Protein AF-A0A087TEZ2-F1 (afdb_monomer_lite)

Sequence (66 aa):
MRRSVARRLCPLGHRHSKCGLRARTPLYRIPLTHDHRRLRLQWANQHRDWRAVWQHVVFSDESRFN

pLDDT: mean 78.41, std 19.43, range [34.5, 97.62]

Foldseek 3Di:
DDPPPDPPPDPVCVVCVVVVHDDDDDPDDDDDDPVSVVVVVVVCVVCVPVPVVVVVDDDDDDDDDD

Secondary structure (DSSP, 8-state):
----------TTHHHHHTTTPPPPPPS--PPPPHHHHHHHHHHHHHTTT-TTGGGGPPP-------

Radius of gyration: 17.46 Å; chains: 1; bounding box: 40×38×38 Å

InterPro domains:
  IPR036397 Ribonuclease H superfamily [G3DSA:3.30.420.10] (22-66)

Structure (mmCIF, N/CA/C/O backbone):
data_AF-A0A087TEZ2-F1
#
_entry.id   AF-A0A087TEZ2-F1
#
loop_
_atom_site.group_PDB
_atom_site.id
_atom_site.type_symbol
_atom_site.label_atom_id
_atom_site.label_alt_id
_atom_site.label_comp_id
_atom_site.label_asym_id
_atom_site.label_entity_id
_atom_site.label_seq_id
_atom_site.pdbx_PDB_ins_code
_atom_site.Cartn_x
_atom_site.Cartn_y
_atom_site.Cartn_z
_atom_site.occupancy
_atom_site.B_iso_or_equiv
_atom_site.auth_seq_id
_atom_site.auth_comp_id
_atom_site.auth_asym_id
_atom_site.auth_atom_id
_atom_site.pdbx_PDB_model_num
ATOM 1 N N . MET A 1 1 ? 23.119 -12.609 -23.145 1.00 34.50 1 MET A N 1
ATOM 2 C CA . MET A 1 1 ? 23.235 -12.640 -21.666 1.00 34.50 1 MET A CA 1
ATOM 3 C C . MET A 1 1 ? 21.875 -12.374 -21.024 1.00 34.50 1 MET A C 1
ATOM 5 O O . MET A 1 1 ? 21.476 -11.224 -20.905 1.00 34.50 1 MET A O 1
ATOM 9 N N . ARG A 1 2 ? 21.125 -13.417 -20.646 1.00 37.50 2 ARG A N 1
ATOM 10 C CA . ARG A 1 2 ? 19.871 -13.261 -19.889 1.00 37.50 2 ARG A CA 1
ATOM 11 C C . ARG A 1 2 ? 20.217 -13.391 -18.408 1.00 37.50 2 ARG A C 1
ATOM 13 O O . ARG A 1 2 ? 20.611 -14.464 -17.969 1.00 37.50 2 ARG A O 1
ATOM 20 N N . ARG A 1 3 ? 20.157 -12.290 -17.655 1.00 35.44 3 ARG A N 1
ATOM 21 C CA . ARG A 1 3 ? 20.390 -12.312 -16.204 1.00 35.44 3 ARG A CA 1
ATOM 22 C C . ARG A 1 3 ? 19.216 -13.035 -15.541 1.00 35.44 3 ARG A C 1
ATOM 24 O O . ARG A 1 3 ? 18.115 -12.496 -15.473 1.00 35.44 3 ARG A O 1
ATOM 31 N N . SER A 1 4 ? 19.451 -14.262 -15.083 1.00 36.84 4 SER A N 1
ATOM 32 C CA . SER A 1 4 ? 18.516 -15.009 -14.240 1.00 36.84 4 SER A CA 1
ATOM 33 C C . SER A 1 4 ? 18.354 -14.287 -12.907 1.00 36.84 4 SER A C 1
ATOM 35 O O . SER A 1 4 ? 19.214 -14.363 -12.034 1.00 36.84 4 SER A O 1
ATOM 37 N N . VAL A 1 5 ? 17.247 -13.566 -12.740 1.00 49.09 5 VAL A N 1
ATOM 38 C CA . VAL A 1 5 ? 16.857 -13.035 -11.434 1.00 49.09 5 VAL A CA 1
ATOM 39 C C . VAL A 1 5 ? 16.245 -14.194 -10.655 1.00 49.09 5 VAL A C 1
ATOM 41 O O . VAL A 1 5 ? 15.126 -14.624 -10.939 1.00 49.09 5 VAL A O 1
ATOM 44 N N . ALA A 1 6 ? 17.006 -14.739 -9.706 1.00 41.00 6 ALA A N 1
ATOM 45 C CA . ALA A 1 6 ? 16.547 -15.790 -8.811 1.00 41.00 6 ALA A CA 1
ATOM 46 C C . ALA A 1 6 ? 15.221 -15.374 -8.154 1.00 41.00 6 ALA A C 1
ATOM 48 O O . ALA A 1 6 ? 15.133 -14.369 -7.440 1.00 41.00 6 ALA A O 1
ATOM 49 N N . ARG A 1 7 ? 14.161 -16.144 -8.417 1.00 53.62 7 ARG A N 1
ATOM 50 C CA . ARG A 1 7 ? 12.865 -15.968 -7.764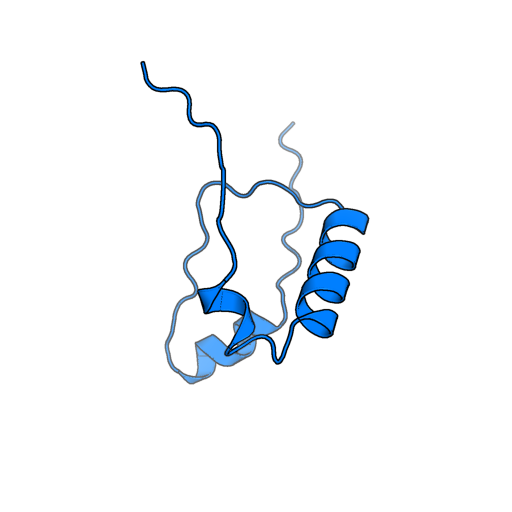 1.00 53.62 7 ARG A CA 1
ATOM 51 C C . ARG A 1 7 ? 13.021 -16.423 -6.321 1.00 53.62 7 ARG A C 1
ATOM 53 O O . ARG A 1 7 ? 12.977 -17.615 -6.043 1.00 53.62 7 ARG A O 1
ATOM 60 N N . ARG A 1 8 ? 13.190 -15.478 -5.395 1.00 48.53 8 ARG A N 1
ATOM 61 C CA . ARG A 1 8 ? 12.944 -15.750 -3.975 1.00 48.53 8 ARG A CA 1
ATOM 62 C C . ARG A 1 8 ? 11.488 -16.194 -3.844 1.00 48.53 8 ARG A C 1
ATOM 64 O O . ARG A 1 8 ? 10.574 -15.386 -4.002 1.00 48.53 8 ARG A O 1
ATOM 71 N N . LEU A 1 9 ? 11.285 -17.493 -3.647 1.00 50.94 9 LEU A N 1
ATOM 72 C CA . LEU A 1 9 ? 9.988 -18.078 -3.343 1.00 50.94 9 LEU A CA 1
ATOM 73 C C . LEU A 1 9 ? 9.535 -17.501 -2.001 1.00 50.94 9 LEU A C 1
ATOM 75 O O . LEU A 1 9 ? 10.103 -17.809 -0.957 1.00 50.94 9 LEU A O 1
ATOM 79 N N . CYS A 1 10 ? 8.542 -16.614 -2.030 1.00 47.97 10 CYS A N 1
ATOM 80 C CA . CYS A 1 10 ? 7.897 -16.160 -0.807 1.00 47.97 10 CYS A CA 1
ATOM 81 C C . CYS A 1 10 ? 7.250 -17.378 -0.112 1.00 47.97 10 CYS A C 1
ATOM 83 O O . CYS A 1 10 ? 6.573 -18.159 -0.790 1.00 47.97 10 CYS A O 1
ATOM 85 N N . PRO A 1 11 ? 7.365 -17.528 1.219 1.00 49.66 11 PRO A N 1
ATOM 86 C CA . PRO A 1 11 ? 6.846 -18.686 1.962 1.00 49.66 11 PRO A CA 1
ATOM 87 C C . PRO A 1 11 ? 5.314 -18.875 1.898 1.00 49.66 11 PRO A C 1
ATOM 89 O O . PRO A 1 11 ? 4.791 -19.886 2.359 1.00 49.66 11 PRO A O 1
ATOM 92 N N . LEU A 1 12 ? 4.579 -17.964 1.249 1.00 55.03 12 LEU A N 1
ATOM 93 C CA . LEU A 1 12 ? 3.159 -18.124 0.908 1.00 55.03 12 LEU A CA 1
ATOM 94 C C . LEU A 1 12 ? 2.882 -19.303 -0.050 1.00 55.03 12 LEU A C 1
ATOM 96 O O . LEU A 1 12 ? 1.748 -19.770 -0.127 1.00 55.03 12 LEU A O 1
ATOM 100 N N . GLY A 1 13 ? 3.892 -19.815 -0.764 1.00 53.66 13 GLY A N 1
ATOM 101 C CA . GLY A 1 13 ? 3.736 -20.985 -1.639 1.00 53.66 13 GLY A CA 1
ATOM 102 C C . GLY A 1 13 ? 3.404 -22.285 -0.893 1.00 53.66 13 GLY A C 1
ATOM 103 O O . GLY A 1 13 ? 2.661 -23.114 -1.410 1.00 53.66 13 GLY A O 1
ATOM 104 N N . HIS A 1 14 ? 3.881 -22.438 0.347 1.00 55.25 14 HIS A N 1
ATOM 105 C CA . HIS A 1 14 ? 3.703 -23.668 1.131 1.00 55.25 14 HIS A CA 1
ATOM 106 C C . HIS A 1 14 ? 2.277 -23.873 1.655 1.00 55.25 14 HIS A C 1
ATOM 108 O O . HIS A 1 14 ? 1.904 -24.986 2.019 1.00 55.25 14 HIS A O 1
ATOM 114 N N . ARG A 1 15 ? 1.476 -22.802 1.726 1.00 56.41 15 ARG A N 1
ATOM 115 C CA . ARG A 1 15 ? 0.096 -22.869 2.225 1.00 56.41 15 ARG A CA 1
ATOM 116 C C . ARG A 1 15 ? -0.903 -23.194 1.109 1.00 56.41 15 ARG A C 1
ATOM 118 O O . ARG A 1 15 ? -1.890 -23.866 1.368 1.00 56.41 15 ARG A O 1
ATOM 125 N N . HIS A 1 16 ? -0.603 -22.796 -0.130 1.00 57.91 16 HIS A N 1
ATOM 126 C CA . HIS A 1 16 ? -1.409 -23.133 -1.308 1.00 57.91 16 HIS A CA 1
ATOM 127 C C . HIS A 1 16 ? -1.337 -24.623 -1.682 1.00 57.91 16 HIS A C 1
ATOM 129 O O . HIS A 1 16 ? -2.353 -25.193 -2.075 1.00 57.91 16 HIS A O 1
ATOM 135 N N . SER A 1 17 ? -0.180 -25.275 -1.501 1.00 62.38 17 SER A N 1
ATOM 136 C CA . SER A 1 17 ? -0.013 -26.700 -1.829 1.00 62.38 17 SER A CA 1
ATOM 137 C C . SER A 1 17 ? -0.885 -27.624 -0.975 1.00 62.38 17 SER A C 1
ATOM 139 O O . SER A 1 17 ? -1.399 -28.610 -1.493 1.00 62.38 17 SER A O 1
ATOM 141 N N . LYS A 1 18 ? -1.125 -27.280 0.299 1.00 64.62 18 LYS A N 1
ATOM 142 C CA . LYS A 1 18 ? -2.010 -28.046 1.197 1.00 64.62 18 LYS A CA 1
ATOM 143 C C . LYS A 1 18 ? -3.475 -28.066 0.743 1.00 64.62 18 LYS A C 1
ATOM 145 O O . LYS A 1 18 ? -4.187 -29.001 1.077 1.00 64.62 18 LYS A O 1
ATOM 150 N N . CYS A 1 19 ? -3.914 -27.061 -0.014 1.00 73.88 19 CYS A N 1
ATOM 151 C CA . CYS A 1 19 ? -5.288 -26.939 -0.513 1.00 73.88 19 CYS A CA 1
ATOM 152 C C . CYS A 1 19 ? -5.417 -27.280 -2.010 1.00 73.88 19 CYS A C 1
ATOM 154 O O . CYS A 1 19 ? -6.447 -26.988 -2.608 1.00 73.88 19 CYS A O 1
ATOM 156 N N . GLY A 1 20 ? -4.371 -27.829 -2.644 1.00 75.44 20 GLY A N 1
ATOM 157 C CA . GLY A 1 20 ? -4.377 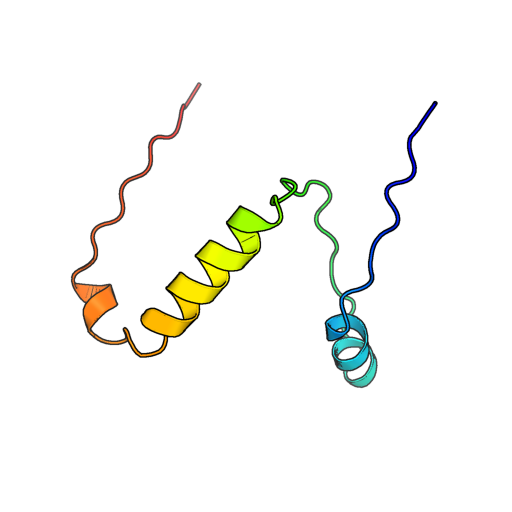-28.135 -4.083 1.00 75.44 20 GLY A CA 1
ATOM 158 C C . GLY A 1 20 ? 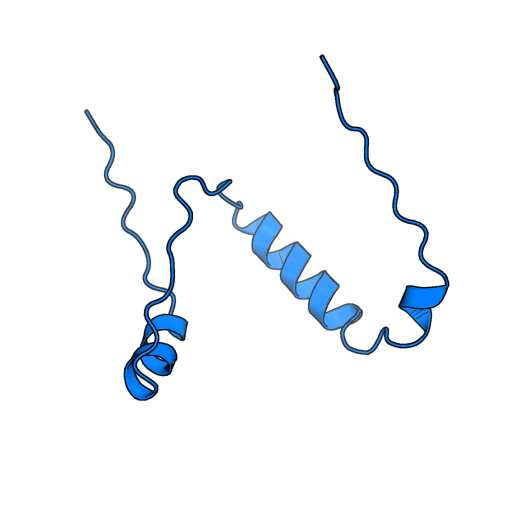-4.401 -26.900 -4.996 1.00 75.44 20 GLY A C 1
ATOM 159 O O . GLY A 1 20 ? -4.621 -27.018 -6.200 1.00 75.44 20 GLY A O 1
ATOM 160 N N . LEU A 1 21 ? -4.161 -25.705 -4.450 1.00 75.75 21 LEU A N 1
ATOM 161 C CA . LEU A 1 21 ? -4.217 -24.455 -5.200 1.00 75.75 21 LEU A CA 1
ATOM 162 C C . LEU A 1 21 ? -2.869 -24.184 -5.875 1.00 75.75 21 LEU A C 1
ATOM 164 O O . LEU A 1 21 ? -1.813 -24.200 -5.241 1.00 75.75 21 LEU A O 1
ATOM 168 N N . ARG A 1 22 ? -2.891 -23.889 -7.179 1.00 76.38 22 ARG A N 1
ATOM 169 C CA . ARG A 1 22 ? -1.715 -23.399 -7.911 1.00 76.38 22 ARG A CA 1
ATOM 170 C C . ARG A 1 22 ? -1.728 -21.877 -7.936 1.00 76.38 22 ARG A C 1
ATOM 172 O O . ARG A 1 22 ? -2.630 -21.264 -8.498 1.00 76.38 22 ARG A O 1
ATOM 179 N N . ALA A 1 23 ? -0.697 -21.258 -7.367 1.00 71.75 23 ALA A N 1
ATO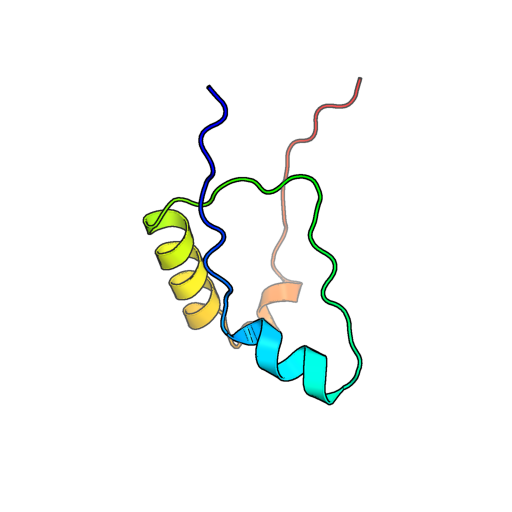M 180 C CA . ALA A 1 23 ? -0.527 -19.814 -7.466 1.00 71.75 23 ALA A CA 1
ATOM 181 C C . ALA A 1 23 ? -0.212 -19.419 -8.920 1.00 71.75 23 ALA A C 1
ATOM 183 O O . ALA A 1 23 ? 0.805 -19.835 -9.482 1.00 71.75 23 ALA A O 1
ATOM 184 N N . ARG A 1 24 ? -1.066 -18.591 -9.533 1.00 78.00 24 ARG A N 1
ATOM 185 C CA . ARG A 1 24 ? -0.802 -18.033 -10.865 1.00 78.00 24 ARG A CA 1
ATOM 186 C C . ARG A 1 24 ? 0.304 -16.986 -10.758 1.00 78.00 24 ARG A C 1
ATOM 188 O O . ARG A 1 24 ? 0.190 -16.027 -9.997 1.00 78.00 24 ARG A O 1
ATOM 195 N N . THR A 1 25 ? 1.379 -17.156 -11.527 1.00 76.44 25 THR A N 1
ATOM 196 C CA . THR A 1 25 ? 2.402 -16.110 -11.647 1.00 76.44 25 THR A CA 1
ATOM 197 C C . THR A 1 25 ? 1.980 -15.145 -12.757 1.00 76.44 25 THR A C 1
ATOM 199 O O . THR A 1 25 ? 1.793 -15.599 -13.886 1.00 76.44 25 THR A O 1
ATOM 202 N N . PRO A 1 26 ? 1.837 -13.837 -12.486 1.00 77.75 26 PRO A N 1
ATOM 203 C CA . PRO A 1 26 ? 1.628 -12.856 -13.547 1.00 77.75 26 PRO A CA 1
ATOM 204 C C . PRO A 1 26 ? 2.833 -12.826 -14.500 1.00 77.75 26 PRO A C 1
ATOM 206 O O . PRO A 1 26 ? 3.979 -12.946 -14.057 1.00 77.75 26 PRO A O 1
ATOM 209 N N . LEU A 1 27 ? 2.567 -12.667 -15.801 1.00 82.62 27 LEU A N 1
ATOM 210 C CA . LEU A 1 27 ? 3.599 -12.629 -16.848 1.00 82.62 27 LEU A CA 1
ATOM 211 C C . LEU A 1 27 ? 4.533 -11.424 -16.690 1.00 82.62 27 LEU A C 1
ATOM 213 O O . LEU A 1 27 ? 5.733 -11.533 -16.927 1.00 82.62 27 LEU A O 1
ATOM 217 N N . TYR A 1 28 ? 3.986 -10.302 -16.222 1.00 85.25 28 TYR A N 1
ATOM 218 C CA . TYR A 1 28 ? 4.718 -9.076 -15.952 1.00 85.25 28 TYR A CA 1
ATOM 219 C C . TYR A 1 28 ? 4.545 -8.663 -14.490 1.00 85.25 28 TYR A C 1
ATOM 221 O O . TYR A 1 28 ? 3.446 -8.713 -13.934 1.00 85.25 28 TYR A O 1
ATOM 229 N N . ARG A 1 29 ? 5.648 -8.274 -13.848 1.00 81.75 29 ARG A N 1
ATOM 230 C CA . ARG A 1 29 ? 5.658 -7.725 -12.489 1.00 81.75 29 ARG A CA 1
ATOM 231 C C . ARG A 1 29 ? 6.546 -6.498 -12.483 1.00 81.75 29 ARG A C 1
ATOM 233 O O . ARG A 1 29 ? 7.727 -6.614 -12.796 1.00 81.75 29 ARG A O 1
ATOM 240 N N . ILE A 1 30 ? 5.994 -5.365 -12.063 1.00 85.00 30 ILE A N 1
ATOM 241 C CA . ILE A 1 30 ? 6.790 -4.168 -11.798 1.00 85.00 30 ILE A CA 1
ATOM 242 C C . ILE A 1 30 ? 7.680 -4.479 -10.584 1.00 85.00 30 ILE A C 1
ATOM 244 O O . ILE A 1 30 ? 7.152 -4.811 -9.513 1.00 85.00 30 ILE A O 1
ATOM 248 N N . PRO A 1 31 ? 9.018 -4.445 -10.721 1.00 86.25 31 PRO A N 1
ATOM 249 C CA . PRO A 1 31 ? 9.903 -4.715 -9.603 1.00 86.25 31 PRO A CA 1
ATOM 250 C C . PRO A 1 31 ? 9.777 -3.587 -8.576 1.00 86.25 31 PRO A C 1
ATOM 252 O O . PRO A 1 31 ? 10.113 -2.437 -8.835 1.00 86.25 31 PRO A O 1
ATOM 255 N N . LEU A 1 32 ? 9.295 -3.922 -7.381 1.00 89.75 32 LEU A N 1
ATOM 256 C CA . LEU A 1 32 ? 9.306 -2.996 -6.253 1.00 89.75 32 LEU A CA 1
ATOM 257 C C . LEU A 1 32 ? 10.722 -2.935 -5.672 1.00 89.75 32 LEU A C 1
ATOM 259 O O . LEU A 1 32 ? 11.333 -3.978 -5.407 1.00 89.75 32 LEU A O 1
ATOM 263 N N . THR A 1 33 ? 11.226 -1.727 -5.424 1.00 93.88 33 THR A N 1
ATOM 264 C CA . THR A 1 33 ? 12.457 -1.525 -4.652 1.00 93.88 33 THR A CA 1
ATOM 265 C C . THR A 1 33 ? 12.241 -1.957 -3.196 1.00 93.88 33 THR A C 1
ATOM 267 O O . THR A 1 33 ? 11.119 -2.253 -2.766 1.00 93.88 33 THR A O 1
ATOM 270 N N . HIS A 1 34 ? 13.322 -2.054 -2.422 1.00 94.69 34 HIS A N 1
ATOM 271 C CA . HIS A 1 34 ? 13.220 -2.366 -0.996 1.00 94.69 34 HIS A CA 1
ATOM 272 C C . HIS A 1 34 ? 12.383 -1.322 -0.244 1.00 94.69 34 HIS A C 1
ATOM 274 O O . HIS A 1 34 ? 11.482 -1.686 0.512 1.00 94.69 34 HIS A O 1
ATOM 280 N N . ASP A 1 35 ? 12.616 -0.042 -0.522 1.00 96.25 35 ASP A N 1
ATOM 281 C CA . ASP A 1 35 ? 11.918 1.047 0.156 1.00 96.25 35 ASP A CA 1
ATOM 282 C C . ASP A 1 35 ? 10.436 1.090 -0.207 1.00 96.25 35 ASP A C 1
ATOM 284 O O . ASP A 1 35 ? 9.604 1.242 0.685 1.00 96.25 35 ASP A O 1
ATOM 288 N N . HIS A 1 36 ? 10.077 0.817 -1.469 1.00 94.19 36 HIS A N 1
ATOM 289 C CA . HIS A 1 36 ? 8.670 0.692 -1.861 1.00 94.19 36 HIS A CA 1
ATOM 290 C C . HIS A 1 36 ? 7.949 -0.396 -1.058 1.00 94.19 36 HIS A C 1
ATOM 292 O O . HIS A 1 36 ? 6.802 -0.211 -0.655 1.00 94.19 36 HIS A O 1
ATOM 298 N N . ARG A 1 37 ? 8.604 -1.538 -0.799 1.00 94.75 37 ARG A N 1
ATOM 299 C CA . ARG A 1 37 ? 8.012 -2.605 0.025 1.00 94.75 37 ARG A CA 1
ATOM 300 C C . ARG A 1 37 ? 7.830 -2.163 1.474 1.00 94.75 37 ARG A C 1
ATOM 302 O O . ARG A 1 37 ? 6.763 -2.406 2.032 1.00 94.75 37 ARG A O 1
ATOM 309 N N . ARG A 1 38 ? 8.841 -1.514 2.064 1.00 96.94 38 ARG A N 1
ATOM 310 C CA . ARG A 1 38 ? 8.787 -1.019 3.449 1.00 96.94 38 ARG A CA 1
ATOM 311 C C . ARG A 1 38 ? 7.664 0.000 3.628 1.00 96.94 38 ARG A C 1
ATOM 313 O O . ARG A 1 38 ? 6.835 -0.171 4.513 1.00 96.94 38 ARG A O 1
ATOM 320 N N . LEU A 1 39 ? 7.605 1.005 2.756 1.00 97.62 39 LEU A N 1
ATOM 321 C CA . LEU A 1 39 ? 6.613 2.079 2.832 1.00 97.62 39 LEU A CA 1
ATOM 322 C C . LEU A 1 39 ? 5.190 1.554 2.633 1.00 97.62 39 LEU A C 1
ATOM 324 O O . LEU A 1 39 ? 4.300 1.897 3.406 1.00 97.62 39 LEU A O 1
ATOM 328 N N . ARG A 1 40 ? 4.974 0.654 1.663 1.00 96.06 40 ARG A N 1
ATOM 329 C CA . ARG A 1 40 ? 3.655 0.032 1.459 1.00 96.06 40 ARG A CA 1
ATOM 330 C C . ARG A 1 40 ? 3.204 -0.791 2.662 1.00 96.06 40 ARG A C 1
ATOM 332 O O . ARG A 1 40 ? 2.033 -0.732 3.017 1.00 96.06 40 ARG A O 1
ATOM 339 N N . LEU A 1 41 ? 4.113 -1.543 3.287 1.00 96.44 41 LEU A N 1
ATOM 340 C CA . LEU A 1 41 ? 3.792 -2.316 4.487 1.00 96.44 41 LEU A CA 1
ATOM 341 C C . LEU A 1 41 ? 3.464 -1.402 5.671 1.00 96.44 41 LEU A C 1
ATOM 343 O O . LEU A 1 41 ? 2.485 -1.642 6.370 1.00 96.44 41 LEU A O 1
ATOM 347 N N . GLN A 1 42 ? 4.256 -0.351 5.882 1.00 97.50 42 GLN A N 1
ATOM 348 C CA . GLN A 1 42 ? 4.008 0.627 6.938 1.00 97.50 42 GLN A CA 1
ATOM 349 C C . GLN A 1 42 ? 2.644 1.297 6.761 1.00 97.50 42 GLN A C 1
ATOM 351 O O . GLN A 1 42 ? 1.857 1.320 7.703 1.00 97.50 42 GLN A O 1
ATOM 356 N N . TRP A 1 43 ? 2.338 1.751 5.545 1.00 96.06 43 TRP A N 1
ATOM 357 C CA . TRP A 1 43 ? 1.051 2.354 5.218 1.00 96.06 43 TRP A CA 1
ATOM 358 C C . TRP A 1 43 ? -0.106 1.372 5.447 1.00 96.06 43 TRP A C 1
ATOM 360 O O . TRP A 1 43 ? -1.095 1.723 6.078 1.00 96.06 43 TRP A O 1
ATOM 370 N N . ALA A 1 44 ? 0.022 0.117 5.005 1.00 94.69 44 ALA A N 1
ATOM 371 C CA . ALA A 1 44 ? -1.016 -0.894 5.212 1.00 94.69 44 ALA A CA 1
ATOM 372 C C .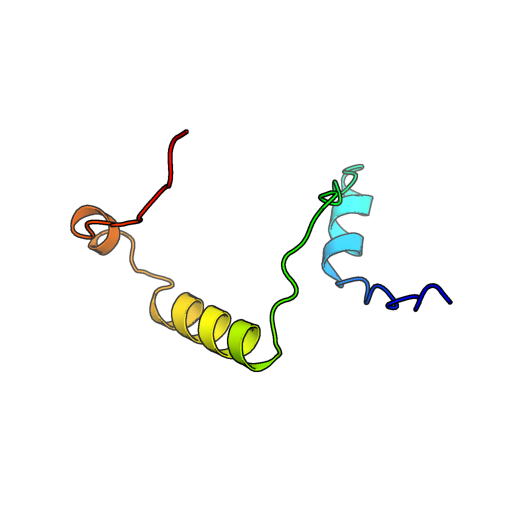 ALA A 1 44 ? -1.245 -1.213 6.699 1.00 94.69 44 ALA A C 1
ATOM 374 O O . ALA A 1 44 ? -2.382 -1.414 7.115 1.00 94.69 44 ALA A O 1
ATOM 375 N N . ASN A 1 45 ? -0.180 -1.241 7.504 1.00 95.81 45 ASN A N 1
ATOM 376 C CA . ASN A 1 45 ? -0.287 -1.470 8.944 1.00 95.81 45 ASN A CA 1
ATOM 377 C C . ASN A 1 45 ? -0.939 -0.285 9.667 1.00 95.81 45 ASN A C 1
ATOM 379 O O . ASN A 1 45 ? -1.763 -0.504 10.549 1.00 95.81 45 ASN A O 1
ATOM 383 N N . GLN A 1 46 ? -0.600 0.950 9.285 1.00 95.75 46 GLN A N 1
ATOM 384 C CA . GLN A 1 46 ? -1.207 2.165 9.844 1.00 95.75 46 GLN A CA 1
ATOM 385 C C . GLN A 1 46 ? -2.708 2.252 9.541 1.00 95.75 46 GLN A C 1
ATOM 387 O O . GLN A 1 46 ? -3.485 2.699 10.377 1.00 95.75 46 GLN A O 1
ATOM 392 N N . HIS A 1 47 ? -3.121 1.778 8.366 1.00 94.44 47 HIS A N 1
ATOM 393 C CA . HIS A 1 47 ? -4.500 1.860 7.884 1.00 94.44 47 HIS A CA 1
ATOM 394 C C . HIS A 1 47 ? -5.246 0.522 7.963 1.00 94.44 47 HIS A C 1
ATOM 396 O O . HIS A 1 47 ? -6.219 0.294 7.244 1.00 94.44 47 HIS A O 1
ATOM 402 N N . ARG A 1 48 ? -4.806 -0.389 8.840 1.00 91.25 48 ARG A N 1
ATOM 403 C CA . ARG A 1 48 ? -5.381 -1.737 8.962 1.00 91.25 48 ARG A CA 1
ATOM 404 C C . ARG A 1 48 ? -6.870 -1.724 9.322 1.00 91.25 48 ARG A C 1
ATOM 406 O O . ARG A 1 48 ? -7.620 -2.564 8.828 1.00 91.25 48 ARG A O 1
ATOM 413 N N . ASP A 1 49 ? -7.293 -0.753 10.127 1.00 92.25 49 ASP A N 1
ATOM 414 C CA . ASP A 1 49 ? -8.654 -0.661 10.667 1.00 92.25 49 ASP A CA 1
ATOM 415 C C . ASP A 1 49 ? -9.516 0.415 9.980 1.00 92.25 49 ASP A C 1
ATOM 417 O O . ASP A 1 49 ? -10.566 0.810 10.484 1.00 92.25 49 ASP A O 1
ATOM 421 N N . TRP A 1 50 ? -9.121 0.873 8.787 1.00 89.75 50 TRP A N 1
ATOM 422 C CA . TRP A 1 50 ? -9.779 1.952 8.030 1.00 89.75 50 TRP A CA 1
ATOM 423 C C . TRP A 1 50 ? -11.140 1.604 7.401 1.00 89.75 50 TRP A C 1
ATOM 425 O O . TRP A 1 50 ? -11.472 2.063 6.317 1.00 89.75 50 TRP A O 1
ATOM 435 N N . ARG A 1 51 ? -11.997 0.831 8.073 1.00 83.44 51 ARG A N 1
ATOM 436 C CA . ARG A 1 51 ? -13.275 0.357 7.504 1.00 83.44 51 ARG A CA 1
ATOM 437 C C . ARG A 1 51 ? -14.249 1.479 7.130 1.00 83.44 51 ARG A C 1
ATOM 439 O O . ARG A 1 51 ? -14.771 1.470 6.022 1.00 83.44 51 ARG A O 1
ATOM 446 N N . ALA A 1 52 ? -14.485 2.432 8.030 1.00 87.81 52 ALA A N 1
ATOM 447 C CA . ALA A 1 52 ? -15.401 3.553 7.781 1.00 87.81 52 ALA A CA 1
ATOM 448 C C . ALA A 1 52 ? -14.745 4.687 6.970 1.00 87.81 52 ALA A C 1
ATOM 450 O O . ALA A 1 52 ? -15.423 5.438 6.270 1.00 87.81 52 ALA A O 1
ATOM 451 N N . VAL A 1 53 ? -13.414 4.787 7.033 1.00 91.88 53 VAL A N 1
ATOM 452 C CA . VAL A 1 53 ? -12.647 5.836 6.349 1.00 91.88 53 VAL A CA 1
ATOM 453 C C . VAL A 1 53 ? -12.715 5.653 4.836 1.00 91.88 53 VAL A C 1
ATOM 455 O O . VAL A 1 53 ? -12.868 6.640 4.125 1.00 91.88 53 VAL A O 1
ATOM 458 N N . TRP A 1 54 ? -12.720 4.409 4.340 1.00 92.25 54 TRP A N 1
ATOM 459 C CA . TRP A 1 54 ? -12.825 4.123 2.903 1.00 92.25 54 TRP A CA 1
ATOM 460 C C . TRP A 1 54 ? -14.026 4.778 2.214 1.00 92.25 54 TRP A C 1
ATOM 462 O O . TRP A 1 54 ? -13.921 5.116 1.041 1.00 92.25 54 TRP A O 1
ATOM 472 N N . GLN A 1 55 ? -15.137 4.998 2.925 1.00 91.69 55 GLN A N 1
ATOM 473 C CA . GLN A 1 55 ? -16.340 5.624 2.358 1.00 91.69 55 GLN A CA 1
ATOM 474 C C . GLN A 1 55 ? -16.142 7.106 2.009 1.00 91.69 55 GLN A C 1
ATOM 476 O O . GLN A 1 55 ? -16.894 7.653 1.211 1.00 91.69 55 GLN A O 1
ATOM 481 N N . HIS A 1 56 ? -15.129 7.743 2.594 1.00 93.75 56 HIS A N 1
ATOM 482 C CA . HIS A 1 56 ? -14.839 9.165 2.428 1.00 93.75 56 HIS A CA 1
ATOM 483 C C . HIS A 1 56 ? -13.596 9.413 1.559 1.00 93.75 56 HIS A C 1
ATOM 485 O O . HIS A 1 56 ? -13.225 10.562 1.328 1.00 93.75 56 HIS A O 1
ATOM 491 N N . VAL A 1 57 ? -12.928 8.354 1.084 1.00 92.69 57 VAL A N 1
ATOM 492 C CA . VAL A 1 57 ? -11.726 8.471 0.251 1.00 92.69 57 VAL A CA 1
ATOM 493 C C . VAL A 1 57 ? -12.130 8.574 -1.216 1.00 92.69 57 VAL A C 1
ATOM 495 O O . VAL A 1 57 ? -12.697 7.641 -1.781 1.00 92.69 57 VAL A O 1
ATOM 498 N N . VAL A 1 58 ? -11.779 9.692 -1.850 1.00 95.44 58 VAL A N 1
ATOM 499 C CA . VAL A 1 58 ? -11.893 9.873 -3.302 1.00 95.44 58 VAL A CA 1
ATOM 500 C C . VAL A 1 58 ? -10.545 9.542 -3.938 1.00 95.44 58 VAL A C 1
ATOM 502 O O . VAL A 1 58 ? -9.536 10.169 -3.623 1.00 95.44 58 VAL A O 1
ATOM 505 N N . PHE A 1 59 ? -10.521 8.543 -4.819 1.00 93.00 59 PHE A N 1
ATOM 506 C CA . PHE A 1 59 ? -9.326 8.170 -5.576 1.00 93.00 59 PHE A CA 1
ATOM 507 C C . PHE A 1 59 ? -9.252 8.956 -6.886 1.00 93.00 59 PHE A C 1
ATOM 509 O O . PHE A 1 59 ? -10.264 9.126 -7.564 1.00 93.00 59 PHE A O 1
ATOM 516 N N . SER A 1 60 ? -8.048 9.372 -7.269 1.00 95.81 60 SER A N 1
ATOM 517 C CA . SER A 1 60 ? -7.749 9.916 -8.591 1.00 95.81 60 SER A CA 1
ATOM 518 C C . SER A 1 60 ? -6.579 9.157 -9.214 1.00 95.81 60 SER A C 1
ATOM 520 O O . SER A 1 60 ? -5.637 8.765 -8.525 1.00 95.81 60 SER A O 1
ATOM 522 N N . ASP A 1 61 ? -6.666 8.921 -10.519 1.00 95.50 61 ASP A N 1
ATOM 523 C CA . ASP A 1 61 ? -5.605 8.350 -11.347 1.00 95.50 61 ASP A CA 1
ATOM 524 C C . ASP A 1 61 ? -5.727 8.932 -12.759 1.00 95.50 61 ASP A C 1
ATOM 526 O O . ASP A 1 61 ? -6.830 9.254 -13.210 1.00 95.50 61 ASP A O 1
ATOM 530 N N . GLU A 1 62 ? -4.599 9.075 -13.447 1.00 96.00 62 GLU A N 1
ATOM 531 C CA . GLU A 1 62 ? -4.553 9.547 -14.827 1.00 96.00 62 GLU A CA 1
ATOM 532 C C . GLU A 1 62 ? -4.230 8.382 -15.759 1.00 96.00 62 GLU A C 1
ATOM 534 O O . GLU A 1 62 ? -3.149 7.793 -15.716 1.00 96.00 62 GLU A O 1
ATOM 539 N N . SER A 1 63 ? -5.165 8.079 -16.656 1.00 92.69 63 SER A N 1
ATOM 540 C CA . SER A 1 63 ? -4.986 7.069 -17.694 1.00 92.69 63 SER A CA 1
ATOM 541 C C . SER A 1 63 ? -4.902 7.724 -19.068 1.00 92.69 63 SER A C 1
ATOM 543 O O . SER A 1 63 ? -5.669 8.626 -19.400 1.00 92.69 63 SER A O 1
ATOM 545 N N . ARG A 1 64 ? -3.962 7.252 -19.890 1.00 94.25 64 ARG A N 1
ATOM 546 C CA . ARG A 1 64 ? -3.835 7.672 -21.289 1.00 94.25 64 ARG A CA 1
ATOM 547 C C . ARG A 1 64 ? -4.644 6.722 -22.165 1.00 94.25 64 ARG A C 1
ATOM 549 O O . ARG A 1 64 ? -4.307 5.543 -22.250 1.00 94.25 64 ARG A O 1
ATOM 556 N N . PHE A 1 65 ? -5.669 7.245 -22.825 1.00 87.12 65 PHE A N 1
ATOM 557 C CA . PHE A 1 65 ? -6.429 6.529 -23.847 1.00 87.12 65 PHE A CA 1
ATOM 558 C C . PHE A 1 65 ? -5.925 6.958 -25.232 1.00 87.12 65 PHE A C 1
ATOM 560 O O . PHE A 1 65 ? -5.645 8.1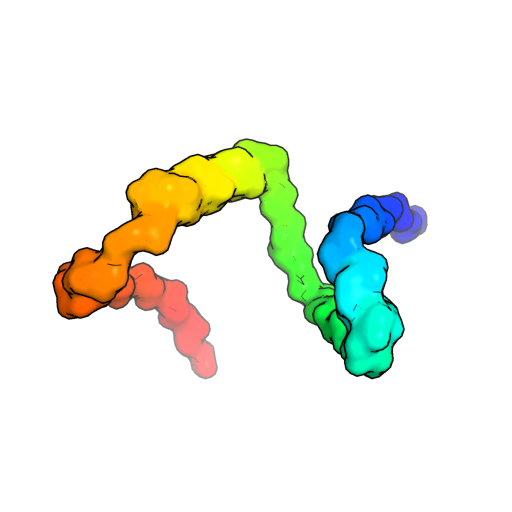40 -25.436 1.00 87.12 65 PHE A O 1
ATOM 567 N N . ASN A 1 66 ? -5.755 5.998 -26.143 1.00 77.31 66 ASN A N 1
ATOM 568 C CA . ASN A 1 66 ? -5.396 6.209 -27.549 1.00 77.31 66 ASN A CA 1
ATOM 569 C C . ASN A 1 66 ? -6.486 5.624 -28.439 1.00 77.31 66 ASN A C 1
ATOM 571 O O . ASN A 1 66 ? -6.986 4.539 -28.063 1.00 77.31 66 ASN A O 1
#

Organism: Stegodyphus mimosarum (NCBI:txid407821)